Protein AF-A0A9K3I5F6-F1 (afdb_monomer)

Solvent-accessible surface area (backbone atoms only — not comparable to full-atom values): 7436 Å² total; per-residue (Å²): 134,81,88,83,76,90,77,88,82,87,77,83,79,86,73,93,78,69,78,74,82,75,48,93,80,68,70,58,60,68,48,79,44,67,68,62,89,66,54,71,38,51,52,68,60,27,48,77,67,48,24,72,77,67,34,44,44,78,46,68,48,99,85,72,50,75,39,82,39,44,44,42,84,38,86,46,91,97,50,53,28,35,37,48,49,62,42,49,72,71,49,29,61,79,67,72,59,51,85,88,44,68,48,77,47,70,45,82,78,79,77,80,125

Nearest PDB structures (foldseek):
  6fas-assembly2_B  TM=6.963E-01  e=1.743E-01  Arabidopsis thaliana
  5z00-assembly1_M  TM=6.537E-01  e=2.076E-01  Arabidopsis thaliana
  1ylo-assembly1_A  TM=5.023E-01  e=2.136E+00  Shigella flexneri 2a str. 2457T
  3jvv-assembly1_A-2  TM=3.751E-01  e=4.557E+00  Pseudomonas aeruginosa
  3jvv-assembly1_B-2  TM=3.758E-01  e=5.427E+00  Pseudomonas aeruginosa

Radius of gyration: 20.05 Å; Cα contacts (8 Å, |Δi|>4): 130; chains: 1; bounding box: 36×54×44 Å

pLDDT: mean 73.74, std 18.9, range [33.69, 93.62]

Foldseek 3Di:
DDDDDDDDPPDDDDDDDDPVPPPPPDDFDKDKAWDDPWDKAAPVVCVVQVCVPVQWDWAADPVRDTFIWGWDWDDDDPGTMIITPPCCPGPCVVVVNDPGDMDMGTDDPPPPD

Sequence (113 aa):
MDDVSDDEDDEDSGGSSDDAKDDPDYHPEQFVWKFDRRLRLNARVAEMSRIAMSLKLTIQNLHRVDTVIDFRPEKHGRGFRYAASQWRKKLLIPNDIKEPQKCTFVTNLMLAR

Secondary structure (DSSP, 8-state):
-------------------TTS-TT----EEEEEP-SS-EEEHHHHHHTTHHHHSEEEEE-TT--EEEEEEEEEEETTEEEEEETTHIIIIITTTT--TT-EEEEE-------

Mean predicted aligned error: 13.06 Å

Organism: Helianthus annuus (NCBI:txid4232)

Structure (mmCIF, N/CA/C/O backbone):
data_AF-A0A9K3I5F6-F1
#
_entry.id   AF-A0A9K3I5F6-F1
#
loop_
_atom_site.group_PDB
_atom_site.id
_atom_site.type_symbol
_atom_site.label_atom_id
_atom_site.label_alt_id
_atom_site.label_comp_id
_atom_site.label_asym_id
_atom_site.label_entity_id
_atom_site.label_seq_id
_atom_site.pdbx_PDB_ins_code
_atom_site.Cartn_x
_atom_site.Cartn_y
_atom_site.Cartn_z
_atom_site.occupancy
_atom_site.B_iso_or_equiv
_atom_site.auth_seq_id
_atom_site.auth_comp_id
_atom_site.auth_asym_id
_atom_site.auth_atom_id
_atom_site.pdbx_PDB_model_num
ATOM 1 N N . MET A 1 1 ? -21.810 -39.391 -29.299 1.00 44.53 1 MET A N 1
ATOM 2 C CA . MET A 1 1 ? -20.384 -39.666 -29.085 1.00 44.53 1 MET A CA 1
ATOM 3 C C . MET A 1 1 ? -20.180 -39.617 -27.589 1.00 44.53 1 MET A C 1
ATOM 5 O O . MET A 1 1 ? -20.199 -38.529 -27.028 1.00 44.53 1 MET A O 1
ATOM 9 N N . ASP A 1 2 ? -20.301 -40.811 -27.008 1.00 42.75 2 ASP A N 1
ATOM 10 C CA . ASP A 1 2 ? -19.461 -41.430 -25.962 1.00 42.75 2 ASP A CA 1
ATOM 11 C C . ASP A 1 2 ? -18.726 -40.433 -25.045 1.00 42.75 2 ASP A C 1
ATOM 13 O O . ASP A 1 2 ? -17.912 -39.641 -25.515 1.00 42.75 2 ASP A O 1
ATOM 17 N N . ASP A 1 3 ? -19.127 -40.277 -23.780 1.00 50.03 3 ASP A N 1
ATOM 18 C CA . ASP A 1 3 ? -18.820 -41.17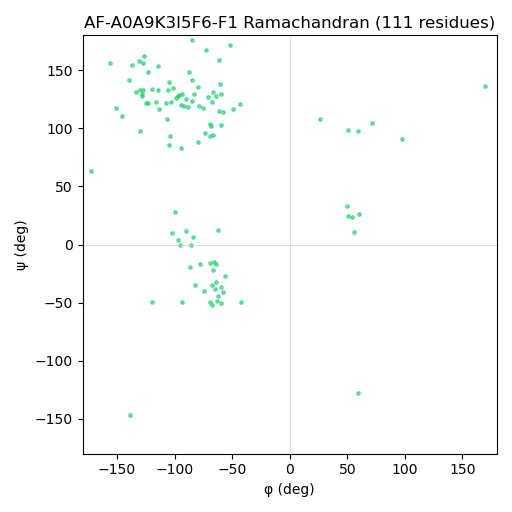2 -22.642 1.00 50.03 3 ASP A CA 1
ATOM 19 C C . ASP A 1 3 ? -17.327 -41.477 -22.526 1.00 50.03 3 ASP A C 1
ATOM 21 O O . ASP A 1 3 ? -16.829 -42.341 -23.243 1.00 50.03 3 ASP A O 1
ATOM 25 N N . VAL A 1 4 ? -16.630 -40.757 -21.634 1.00 57.59 4 VAL A N 1
ATOM 26 C CA . VAL A 1 4 ? -15.386 -41.239 -21.020 1.00 57.59 4 VAL A CA 1
ATOM 27 C C . VAL A 1 4 ? -15.196 -40.634 -19.618 1.00 57.59 4 VAL A C 1
ATOM 29 O O . VAL A 1 4 ? -15.037 -39.422 -19.475 1.00 57.59 4 VAL A O 1
ATOM 32 N N . SER A 1 5 ? -15.186 -41.550 -18.647 1.00 47.62 5 SER A N 1
ATOM 33 C CA . SER A 1 5 ? -14.524 -41.576 -17.333 1.00 47.62 5 SER A CA 1
ATOM 34 C C . SER A 1 5 ? -14.811 -40.497 -16.291 1.00 47.62 5 SER A C 1
ATOM 36 O O . SER A 1 5 ? -14.164 -39.455 -16.215 1.00 47.62 5 SER A O 1
ATOM 38 N N . ASP A 1 6 ? -15.721 -40.884 -15.398 1.00 52.47 6 ASP A N 1
ATOM 39 C CA . ASP A 1 6 ? -15.459 -40.957 -13.959 1.00 52.47 6 ASP A CA 1
ATOM 40 C C . ASP A 1 6 ? -14.079 -41.600 -13.702 1.00 52.47 6 ASP A C 1
ATOM 42 O O . ASP A 1 6 ? -13.816 -42.711 -14.169 1.00 52.47 6 ASP A O 1
ATOM 46 N N . ASP A 1 7 ? -13.188 -40.868 -13.040 1.00 51.94 7 ASP A N 1
ATOM 47 C CA . ASP A 1 7 ? -11.996 -41.428 -12.406 1.00 51.94 7 ASP A CA 1
ATOM 48 C C . ASP A 1 7 ? -11.986 -40.869 -10.982 1.00 51.94 7 ASP A C 1
ATOM 50 O O . ASP A 1 7 ? -11.684 -39.695 -10.735 1.00 51.94 7 ASP A O 1
ATOM 54 N N . GLU A 1 8 ? -12.483 -41.705 -10.075 1.00 53.91 8 GLU A N 1
ATOM 55 C CA . GLU A 1 8 ? -12.349 -41.559 -8.637 1.00 53.91 8 GLU A CA 1
ATOM 56 C C . GLU A 1 8 ? -10.881 -41.807 -8.274 1.00 53.91 8 GLU A C 1
ATOM 58 O O . GLU A 1 8 ? -10.445 -42.952 -8.196 1.00 53.91 8 GLU A O 1
ATOM 63 N N . ASP A 1 9 ? -10.132 -40.741 -7.998 1.00 47.91 9 ASP A N 1
ATOM 64 C CA . ASP A 1 9 ? -8.951 -40.829 -7.138 1.00 47.91 9 ASP A CA 1
ATOM 65 C C . ASP A 1 9 ? -9.313 -40.229 -5.777 1.00 47.91 9 ASP A C 1
ATOM 67 O O . ASP A 1 9 ? -9.147 -39.038 -5.496 1.00 47.91 9 ASP A O 1
ATOM 71 N N . ASP A 1 10 ? -9.881 -41.097 -4.945 1.00 53.31 10 ASP A N 1
ATOM 72 C CA . ASP A 1 10 ? -9.923 -40.951 -3.498 1.00 53.31 10 ASP A CA 1
ATOM 73 C C . ASP A 1 10 ? -8.541 -41.391 -2.973 1.00 53.31 10 ASP A C 1
ATOM 75 O O . ASP A 1 10 ? -8.313 -42.569 -2.690 1.00 53.31 10 ASP A O 1
ATOM 79 N N . GLU A 1 11 ? -7.582 -40.460 -2.901 1.00 55.81 11 GLU A N 1
ATOM 80 C CA . GLU A 1 11 ? -6.364 -40.652 -2.106 1.00 55.81 11 GLU A CA 1
ATOM 81 C C . GLU A 1 11 ? -6.410 -39.800 -0.832 1.00 55.81 11 GLU A C 1
ATOM 83 O O . GLU A 1 11 ? -6.314 -38.571 -0.814 1.00 55.81 11 GLU A O 1
ATOM 88 N N . ASP A 1 12 ? -6.594 -40.565 0.237 1.00 41.06 12 ASP A N 1
ATOM 89 C CA . ASP A 1 12 ? -6.567 -40.271 1.655 1.00 41.06 12 ASP A CA 1
ATOM 90 C C . ASP A 1 12 ? -5.286 -39.544 2.113 1.00 41.06 12 ASP A C 1
ATOM 92 O O . ASP A 1 12 ? -4.251 -39.529 1.452 1.00 41.06 12 ASP A O 1
ATOM 96 N N . SER A 1 13 ?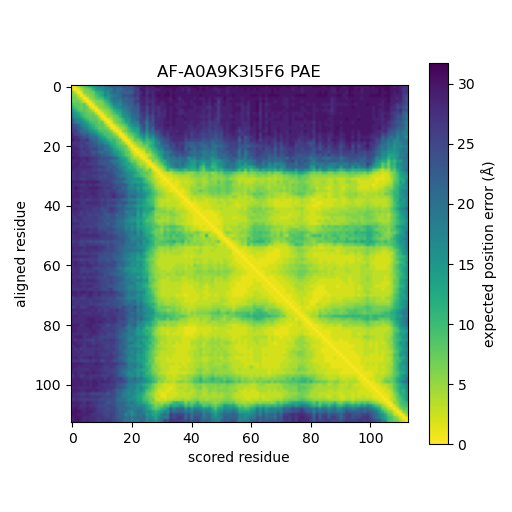 -5.333 -39.112 3.371 1.00 41.31 13 SER A N 1
ATOM 97 C CA . SER A 1 13 ? -4.195 -38.800 4.241 1.00 41.31 13 SER A CA 1
ATOM 98 C C . SER A 1 13 ? -3.787 -37.332 4.344 1.00 41.31 13 SER A C 1
ATOM 100 O O . SER A 1 13 ? -2.857 -36.833 3.724 1.00 41.31 13 SER A O 1
ATOM 102 N N . GLY A 1 14 ? -4.400 -36.695 5.341 1.00 41.66 14 GLY A N 1
ATOM 103 C CA . GLY A 1 14 ? -3.665 -36.492 6.590 1.00 41.66 14 GLY A CA 1
ATOM 104 C C . GLY A 1 14 ? -2.535 -35.467 6.545 1.00 41.66 14 GLY A C 1
ATOM 105 O O . GLY A 1 14 ? -1.410 -35.750 6.153 1.00 41.66 14 GLY A O 1
ATOM 106 N N . GLY A 1 15 ? -2.806 -34.299 7.116 1.00 37.53 15 GLY A N 1
ATOM 107 C CA . GLY A 1 15 ? -1.777 -33.301 7.364 1.00 37.53 15 GLY A CA 1
ATOM 108 C C . GLY A 1 15 ? -2.298 -32.139 8.185 1.00 37.53 15 GLY A C 1
ATOM 109 O O . GLY A 1 15 ? -2.332 -31.010 7.715 1.00 37.53 15 GLY A O 1
ATOM 110 N N . SER A 1 16 ? -2.720 -32.408 9.423 1.00 51.50 16 SER A N 1
ATOM 111 C CA . SER A 1 16 ? -2.639 -31.375 10.457 1.00 51.50 16 SER A CA 1
ATOM 112 C C . SER A 1 16 ? -1.179 -30.965 10.569 1.00 51.50 16 SER A C 1
ATOM 114 O O . SER A 1 16 ? -0.386 -31.800 10.987 1.00 51.50 16 SER A O 1
ATOM 116 N N . SER A 1 17 ? -0.832 -29.733 10.217 1.00 43.09 17 SER A N 1
ATOM 117 C CA . SER A 1 17 ? 0.415 -29.061 10.613 1.00 43.09 17 SER A CA 1
ATOM 118 C C . SER A 1 17 ? 0.510 -27.783 9.785 1.00 43.09 17 SER A C 1
ATOM 120 O O . SER A 1 17 ? 0.206 -27.777 8.599 1.00 43.09 17 SER A O 1
ATOM 122 N N . ASP A 1 18 ? 0.877 -26.633 10.304 1.00 43.38 18 ASP A N 1
ATOM 123 C CA . ASP A 1 18 ? 1.219 -26.203 11.647 1.00 43.38 18 ASP A CA 1
ATOM 124 C C . ASP A 1 18 ? 0.953 -24.699 11.615 1.00 43.38 18 ASP A C 1
ATOM 126 O O . ASP A 1 18 ? 0.967 -24.081 10.543 1.00 43.38 18 ASP A O 1
ATOM 130 N N . ASP A 1 19 ? 0.696 -24.085 12.763 1.00 46.53 19 ASP A N 1
ATOM 131 C CA . ASP A 1 19 ? 0.719 -22.630 12.841 1.00 46.53 19 ASP A CA 1
ATOM 132 C C . ASP A 1 19 ? 2.149 -22.217 12.442 1.00 46.53 19 ASP A C 1
ATOM 134 O O . ASP A 1 19 ? 3.091 -22.377 13.212 1.00 46.53 19 ASP A O 1
ATOM 138 N N . ALA A 1 20 ? 2.338 -21.736 11.206 1.00 47.97 20 ALA A N 1
ATOM 139 C CA . ALA A 1 20 ? 3.638 -21.429 10.589 1.00 47.97 20 ALA A CA 1
ATOM 140 C C . ALA A 1 20 ? 4.432 -20.319 11.316 1.00 47.97 20 ALA A C 1
ATOM 142 O O . ALA A 1 20 ? 5.398 -19.773 10.789 1.00 47.97 20 ALA A O 1
ATOM 143 N N . LYS A 1 21 ? 3.996 -19.951 12.524 1.00 47.66 21 LYS A N 1
ATOM 144 C CA . LYS A 1 21 ? 4.679 -19.070 13.463 1.00 47.66 21 LYS A CA 1
ATOM 145 C C . LYS A 1 21 ? 5.819 -19.766 14.215 1.00 47.66 21 LYS A C 1
ATOM 147 O O . LYS A 1 21 ? 6.640 -19.046 14.773 1.00 47.66 21 LYS A O 1
ATOM 152 N N . ASP A 1 22 ? 5.869 -21.102 14.220 1.00 46.75 22 ASP A N 1
ATOM 153 C CA . ASP A 1 22 ? 6.879 -21.889 14.951 1.00 46.75 22 ASP A CA 1
ATOM 154 C C . ASP A 1 22 ? 8.073 -22.347 14.082 1.00 46.75 22 ASP A C 1
ATOM 156 O O . ASP A 1 22 ? 8.962 -23.044 14.573 1.00 46.75 22 ASP A O 1
ATOM 160 N N . ASP A 1 23 ? 8.142 -21.937 12.807 1.00 44.25 23 ASP A N 1
ATOM 161 C CA . ASP A 1 23 ? 9.311 -22.192 11.953 1.00 44.25 23 ASP A 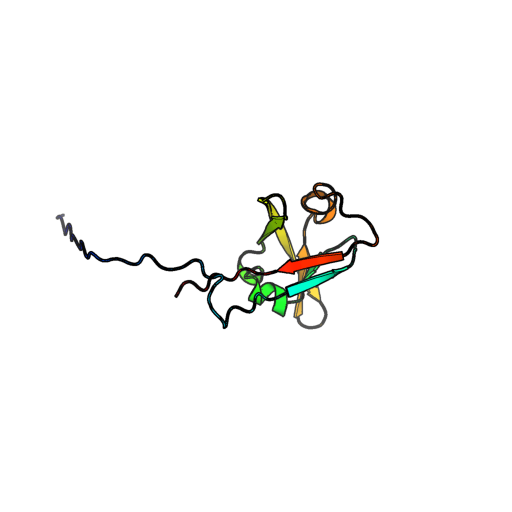CA 1
ATOM 162 C C . ASP A 1 23 ? 10.474 -21.245 12.344 1.00 44.25 23 ASP A C 1
ATOM 164 O O . ASP A 1 23 ? 10.335 -20.022 12.226 1.00 44.25 23 ASP A O 1
ATOM 168 N N . PRO A 1 24 ? 11.628 -21.768 12.810 1.00 47.03 24 PRO A N 1
ATOM 169 C CA . PRO A 1 24 ? 12.769 -20.958 13.243 1.00 47.03 24 PRO A CA 1
ATOM 170 C C . PRO A 1 24 ? 13.428 -20.155 12.110 1.00 47.03 24 PRO A C 1
ATOM 172 O O . PRO A 1 24 ? 14.167 -19.210 12.393 1.00 47.03 24 PRO A O 1
ATOM 175 N N . ASP A 1 25 ? 13.142 -20.484 10.847 1.00 42.34 25 ASP A N 1
ATOM 176 C CA . ASP A 1 25 ? 13.626 -19.755 9.674 1.00 42.34 25 ASP A CA 1
ATOM 177 C C . ASP A 1 25 ? 12.615 -18.712 9.160 1.00 42.34 25 ASP A C 1
ATOM 179 O O . ASP A 1 25 ? 12.917 -17.955 8.226 1.00 42.34 25 ASP A O 1
ATOM 183 N N . TYR A 1 26 ? 11.445 -18.588 9.799 1.00 43.00 26 TYR A N 1
ATOM 184 C CA . TYR A 1 26 ? 10.440 -17.580 9.471 1.00 43.00 26 TYR A CA 1
ATOM 185 C C . TYR A 1 26 ? 10.911 -16.168 9.846 1.00 43.00 26 TYR A C 1
ATOM 187 O O . TYR A 1 26 ? 10.721 -15.670 10.957 1.00 43.00 26 TYR A O 1
ATOM 195 N N . HIS A 1 27 ? 11.510 -15.482 8.875 1.00 48.91 27 HIS A N 1
ATOM 196 C CA . HIS A 1 27 ? 11.874 -14.073 8.981 1.00 48.91 27 HIS A CA 1
ATOM 197 C C . HIS A 1 27 ? 10.873 -13.251 8.173 1.00 48.91 27 HIS A C 1
ATOM 199 O O . HIS A 1 27 ? 11.064 -13.073 6.967 1.00 48.91 27 HIS A O 1
ATOM 205 N N . PRO A 1 28 ? 9.795 -12.737 8.788 1.00 54.38 28 PRO A N 1
ATOM 206 C CA . PRO A 1 28 ? 8.862 -11.916 8.047 1.00 54.38 28 PRO A CA 1
ATOM 207 C C . PRO A 1 28 ? 9.586 -10.646 7.600 1.00 54.38 28 PRO A C 1
ATOM 209 O O . PRO A 1 28 ? 10.214 -9.959 8.412 1.00 54.38 28 PRO A O 1
ATOM 212 N N . GLU A 1 29 ? 9.525 -10.314 6.310 1.00 67.88 29 GLU A N 1
ATOM 213 C CA . GLU A 1 29 ? 10.174 -9.097 5.836 1.00 67.88 29 GLU A CA 1
ATOM 214 C C . GLU A 1 29 ? 9.447 -7.896 6.430 1.00 67.88 29 GLU A C 1
ATOM 216 O O . GLU A 1 29 ? 8.231 -7.729 6.259 1.00 67.88 29 GLU A O 1
ATOM 221 N N . GLN A 1 30 ? 10.207 -7.065 7.144 1.00 75.00 30 GLN A N 1
ATOM 222 C CA . GLN A 1 30 ? 9.693 -5.869 7.791 1.00 75.00 30 GLN A CA 1
ATOM 223 C C . GLN A 1 30 ? 10.137 -4.630 7.027 1.00 75.00 30 GLN A C 1
ATOM 225 O O . GLN A 1 30 ? 11.321 -4.455 6.729 1.00 75.00 30 GLN A O 1
ATOM 230 N N . PHE A 1 31 ? 9.203 -3.717 6.772 1.00 78.38 31 PHE A N 1
ATOM 231 C CA . PHE A 1 31 ? 9.552 -2.374 6.326 1.00 78.38 31 PHE A CA 1
ATOM 232 C C . PHE A 1 31 ? 8.882 -1.318 7.198 1.00 78.38 31 PHE A C 1
ATOM 234 O O . PHE A 1 31 ? 7.685 -1.366 7.488 1.00 78.38 31 PHE A O 1
ATOM 241 N N . VAL A 1 32 ? 9.677 -0.332 7.611 1.00 83.38 32 VAL A N 1
ATOM 242 C CA . VAL A 1 32 ? 9.194 0.808 8.390 1.00 83.38 32 VAL A CA 1
ATOM 243 C C . VAL A 1 32 ? 8.884 1.956 7.444 1.00 83.38 32 VAL A C 1
ATOM 245 O O . VAL A 1 32 ? 9.760 2.488 6.761 1.00 83.38 32 VAL A O 1
ATOM 248 N N . TRP A 1 33 ? 7.630 2.378 7.447 1.00 84.94 33 TRP A N 1
ATOM 249 C CA . TRP A 1 33 ? 7.164 3.569 6.766 1.00 84.94 33 TRP A CA 1
ATOM 250 C C . TRP A 1 33 ? 7.061 4.732 7.751 1.00 84.94 33 TRP A C 1
ATOM 252 O O . TRP A 1 33 ? 6.404 4.646 8.790 1.00 84.94 33 TRP A O 1
ATOM 262 N N . LYS A 1 34 ? 7.713 5.846 7.423 1.00 86.25 34 LYS A N 1
ATOM 263 C CA . LYS A 1 34 ? 7.539 7.113 8.144 1.00 86.25 34 LYS A CA 1
ATOM 264 C C . LYS A 1 34 ? 6.368 7.871 7.536 1.00 86.25 34 LYS A C 1
ATOM 266 O O . LYS A 1 34 ? 6.163 7.763 6.329 1.00 86.25 34 LYS A O 1
ATOM 271 N N . PHE A 1 35 ? 5.657 8.649 8.354 1.00 84.31 35 PHE A N 1
ATOM 272 C CA . PHE A 1 35 ? 4.532 9.445 7.879 1.00 84.31 35 PHE A CA 1
ATOM 273 C C . PHE A 1 35 ? 4.894 10.257 6.627 1.00 84.31 35 PHE A C 1
ATOM 275 O O . PHE A 1 35 ? 5.746 11.141 6.651 1.00 84.31 35 PHE A O 1
ATOM 282 N N . ASP A 1 36 ? 4.213 9.940 5.533 1.00 85.19 36 ASP A N 1
ATOM 283 C CA . ASP A 1 36 ? 4.218 10.662 4.268 1.00 85.19 36 ASP A CA 1
ATOM 284 C C . ASP A 1 36 ? 2.758 10.720 3.777 1.00 85.19 36 ASP A C 1
ATOM 286 O O . ASP A 1 36 ? 1.911 9.881 4.087 1.00 85.19 36 ASP A O 1
ATOM 290 N N . ARG A 1 37 ? 2.409 11.716 2.971 1.00 82.19 37 ARG A N 1
ATOM 291 C CA . ARG A 1 37 ? 1.101 11.746 2.302 1.00 82.19 37 ARG A CA 1
ATOM 292 C C . ARG A 1 37 ? 0.978 10.661 1.231 1.00 82.19 37 ARG A C 1
ATOM 294 O O . ARG A 1 37 ? -0.132 10.398 0.765 1.00 82.19 37 ARG A O 1
ATOM 301 N N . ARG A 1 38 ? 2.095 10.070 0.796 1.00 87.06 38 ARG A N 1
ATOM 302 C CA . ARG A 1 38 ? 2.158 9.073 -0.276 1.00 87.06 38 ARG A CA 1
ATOM 303 C C . ARG A 1 38 ? 2.950 7.851 0.180 1.00 87.06 38 ARG A C 1
ATOM 305 O O . ARG A 1 38 ? 4.067 7.981 0.663 1.00 87.06 38 ARG A O 1
ATOM 312 N N . LEU A 1 39 ? 2.415 6.659 -0.069 1.00 88.25 39 LEU A N 1
ATOM 313 C CA . LEU A 1 39 ? 3.184 5.422 0.027 1.00 88.25 39 LEU A CA 1
ATOM 314 C C . LEU A 1 39 ? 3.700 5.043 -1.362 1.00 88.25 39 LEU A C 1
ATOM 316 O O . LEU A 1 39 ? 2.936 4.990 -2.330 1.00 88.25 39 LEU A O 1
ATOM 320 N N . ARG A 1 40 ? 5.007 4.794 -1.454 1.00 88.81 40 ARG A N 1
ATOM 321 C CA . ARG A 1 40 ? 5.659 4.293 -2.663 1.00 88.81 40 ARG A CA 1
ATOM 322 C C . ARG A 1 40 ? 6.588 3.151 -2.302 1.00 88.81 40 ARG A C 1
ATOM 324 O O . ARG A 1 40 ? 7.415 3.303 -1.408 1.00 88.81 40 ARG A O 1
ATOM 331 N N . LEU A 1 41 ? 6.471 2.054 -3.032 1.00 84.50 41 LEU A N 1
ATOM 332 C CA . LEU A 1 41 ? 7.329 0.886 -2.897 1.00 84.50 41 LEU A CA 1
ATOM 333 C C . LEU A 1 41 ? 8.311 0.855 -4.065 1.00 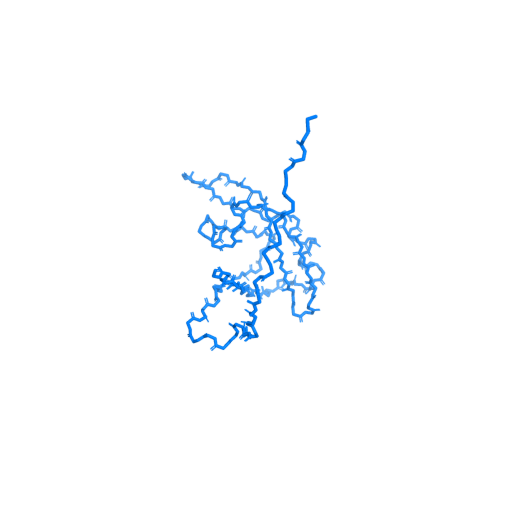84.50 41 LEU A C 1
ATOM 335 O O . LEU A 1 41 ? 7.956 1.182 -5.202 1.00 84.50 41 LEU A O 1
ATOM 339 N N . ASN A 1 42 ? 9.560 0.491 -3.789 1.00 81.94 42 ASN A N 1
ATOM 340 C CA . ASN A 1 42 ? 10.515 0.193 -4.852 1.00 81.94 42 ASN A CA 1
ATOM 341 C C . ASN A 1 42 ? 10.163 -1.158 -5.506 1.00 81.94 42 ASN A C 1
ATOM 343 O O . ASN A 1 42 ? 9.337 -1.911 -4.987 1.00 81.94 42 ASN A O 1
ATOM 347 N N . ALA A 1 43 ? 10.778 -1.452 -6.653 1.00 77.00 43 ALA A N 1
ATOM 348 C CA . ALA A 1 43 ? 10.491 -2.678 -7.396 1.00 77.00 43 ALA A CA 1
ATOM 349 C C . ALA A 1 43 ? 10.731 -3.946 -6.562 1.00 77.00 43 ALA A C 1
ATOM 351 O O . ALA A 1 43 ? 9.882 -4.826 -6.566 1.00 77.00 43 ALA A O 1
ATOM 352 N N . ARG A 1 44 ? 11.816 -3.983 -5.778 1.00 78.00 44 ARG A N 1
ATOM 353 C CA . ARG A 1 44 ? 12.165 -5.131 -4.932 1.00 78.00 44 ARG A CA 1
ATOM 354 C C . ARG A 1 44 ? 11.075 -5.442 -3.900 1.00 78.00 44 ARG A C 1
ATOM 356 O O . ARG A 1 44 ? 10.616 -6.570 -3.825 1.00 78.00 44 ARG A O 1
ATOM 363 N N . VAL A 1 45 ? 10.605 -4.448 -3.144 1.00 75.31 45 VAL A N 1
ATOM 364 C CA . VAL A 1 45 ? 9.536 -4.644 -2.141 1.00 75.31 45 VAL A CA 1
ATOM 365 C C . VAL A 1 45 ? 8.219 -5.045 -2.808 1.00 75.31 45 VAL A C 1
ATOM 367 O O . VAL A 1 45 ? 7.500 -5.899 -2.295 1.00 75.31 45 VAL A O 1
ATOM 370 N N . ALA A 1 46 ? 7.907 -4.464 -3.969 1.00 78.19 46 ALA A N 1
ATOM 371 C CA . ALA A 1 46 ? 6.705 -4.820 -4.717 1.00 78.19 46 ALA A CA 1
ATOM 372 C C . ALA A 1 46 ? 6.749 -6.250 -5.281 1.00 78.19 46 ALA A C 1
ATOM 374 O O . ALA A 1 46 ? 5.712 -6.905 -5.342 1.00 78.19 46 ALA A O 1
ATOM 375 N N . GLU A 1 47 ? 7.923 -6.731 -5.681 1.00 78.31 47 GLU A N 1
ATOM 376 C CA . GLU A 1 47 ? 8.142 -8.100 -6.148 1.00 78.31 47 GLU A CA 1
ATOM 377 C C . GLU A 1 47 ? 7.998 -9.106 -5.002 1.00 78.31 47 GLU A C 1
ATOM 379 O O . GLU A 1 47 ? 7.187 -10.025 -5.101 1.00 78.31 47 GLU A O 1
ATOM 384 N N . MET A 1 48 ? 8.672 -8.863 -3.873 1.00 71.88 48 MET A N 1
ATOM 385 C CA . MET A 1 48 ? 8.596 -9.719 -2.680 1.00 71.88 48 MET A CA 1
ATOM 386 C C . MET A 1 48 ? 7.160 -9.808 -2.137 1.00 71.88 48 MET A C 1
ATOM 388 O O . MET A 1 48 ? 6.689 -10.875 -1.760 1.00 71.88 48 MET A O 1
ATOM 392 N N . SER A 1 49 ? 6.405 -8.706 -2.207 1.00 68.06 49 SER A N 1
ATOM 393 C CA . SER A 1 49 ? 4.996 -8.659 -1.787 1.00 68.06 49 SER A CA 1
ATOM 394 C C . SER A 1 49 ? 4.000 -9.130 -2.864 1.00 68.06 49 SER A C 1
ATOM 396 O O . SER A 1 49 ? 2.796 -8.943 -2.692 1.00 68.06 49 SER A O 1
ATOM 398 N N . ARG A 1 50 ? 4.467 -9.656 -4.010 1.00 71.06 50 ARG A N 1
ATOM 399 C CA . ARG A 1 50 ? 3.661 -10.039 -5.197 1.00 71.06 50 ARG A CA 1
ATOM 400 C C . ARG A 1 50 ? 2.773 -8.927 -5.791 1.00 71.06 50 ARG A C 1
ATOM 402 O O . ARG A 1 50 ? 1.989 -9.168 -6.710 1.00 71.06 50 ARG A O 1
ATOM 409 N N . ILE A 1 51 ? 2.947 -7.682 -5.347 1.00 75.06 51 ILE A N 1
ATOM 410 C CA . ILE A 1 51 ? 2.251 -6.490 -5.859 1.00 75.06 51 ILE A CA 1
ATOM 411 C C . ILE A 1 51 ? 2.625 -6.240 -7.317 1.00 75.06 51 ILE A C 1
ATOM 413 O O . ILE A 1 51 ? 1.796 -5.758 -8.083 1.00 75.06 51 ILE A O 1
ATOM 417 N N . ALA A 1 52 ? 3.855 -6.572 -7.718 1.00 65.31 52 ALA A N 1
ATOM 418 C CA . ALA A 1 52 ? 4.300 -6.425 -9.101 1.00 65.31 52 ALA A CA 1
ATOM 419 C C . ALA A 1 52 ? 3.400 -7.179 -10.105 1.00 65.31 52 ALA A C 1
ATOM 421 O O . ALA A 1 52 ? 3.283 -6.743 -11.246 1.00 65.31 52 ALA A O 1
ATOM 422 N N . MET A 1 53 ? 2.729 -8.256 -9.673 1.00 73.94 53 MET A N 1
ATOM 423 C CA . MET A 1 53 ? 1.806 -9.037 -10.503 1.00 73.94 53 MET A CA 1
ATOM 424 C C . MET A 1 53 ? 0.352 -8.571 -10.357 1.00 73.94 53 MET A C 1
ATOM 426 O O . MET A 1 53 ? -0.331 -8.343 -11.350 1.00 73.94 53 MET A O 1
ATOM 430 N N . SER A 1 54 ? -0.133 -8.417 -9.120 1.00 81.06 54 SER A N 1
ATOM 431 C CA . SER A 1 54 ? -1.553 -8.144 -8.845 1.00 81.06 54 SER A CA 1
ATOM 432 C C . SER A 1 54 ? -1.922 -6.659 -8.879 1.00 81.06 54 SER A C 1
ATOM 434 O O . SER A 1 54 ? -3.104 -6.316 -8.944 1.00 81.06 54 SER A O 1
ATOM 436 N N . LEU A 1 55 ? -0.927 -5.774 -8.752 1.00 88.62 55 LEU A N 1
ATOM 437 C CA . LEU A 1 55 ? -1.085 -4.348 -8.458 1.00 88.62 55 LEU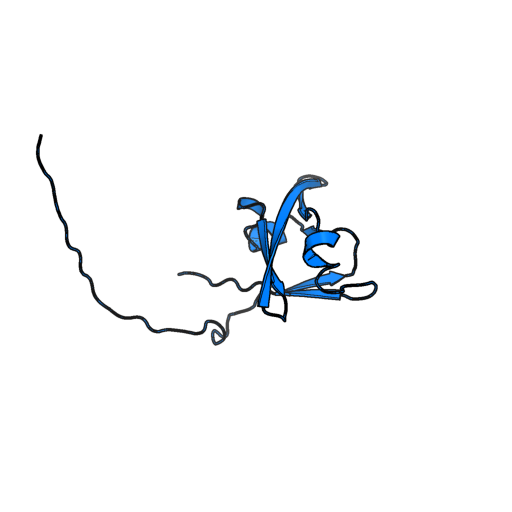 A CA 1
ATOM 438 C C . LEU A 1 55 ? -1.993 -4.075 -7.247 1.00 88.62 55 LEU A C 1
ATOM 440 O O . LEU A 1 55 ? -2.569 -2.995 -7.134 1.00 88.62 55 LEU A O 1
ATOM 444 N N . LYS A 1 56 ? -2.129 -5.031 -6.327 1.00 89.62 56 LYS A N 1
ATOM 445 C CA . LYS A 1 56 ? -2.978 -4.932 -5.137 1.00 89.62 56 LYS A CA 1
ATOM 446 C C . LYS A 1 56 ? -2.269 -5.535 -3.933 1.00 89.62 56 LYS A C 1
ATOM 448 O O . LYS A 1 56 ? -1.626 -6.573 -4.046 1.00 89.62 56 LYS A O 1
ATOM 453 N N . LEU A 1 57 ? -2.430 -4.901 -2.777 1.00 87.12 57 LEU A N 1
ATOM 454 C CA . LEU A 1 57 ? -1.976 -5.423 -1.490 1.00 87.12 57 LEU A CA 1
ATOM 455 C C . LEU A 1 57 ? -3.130 -5.382 -0.496 1.00 87.12 57 LEU A C 1
ATOM 457 O O . LEU A 1 57 ? -3.745 -4.330 -0.313 1.00 87.12 57 LEU A O 1
ATOM 461 N N . THR A 1 58 ? -3.378 -6.498 0.176 1.00 88.19 58 THR A N 1
ATOM 462 C CA . THR A 1 58 ? -4.243 -6.527 1.356 1.00 88.19 58 THR A CA 1
ATOM 463 C C . THR A 1 58 ? -3.382 -6.293 2.588 1.00 88.19 58 THR A C 1
ATOM 465 O O . THR A 1 58 ? -2.390 -6.986 2.796 1.00 88.19 58 THR A O 1
ATOM 468 N N . ILE A 1 59 ? -3.740 -5.294 3.389 1.00 88.12 59 ILE A N 1
ATOM 469 C CA . ILE A 1 59 ? -3.071 -4.970 4.647 1.00 88.12 59 ILE A CA 1
ATOM 470 C C . ILE A 1 59 ? -4.073 -5.187 5.770 1.00 88.12 59 ILE A C 1
ATOM 472 O O . ILE A 1 59 ? -5.123 -4.547 5.780 1.00 88.12 59 ILE A O 1
ATOM 476 N N . GLN A 1 60 ? -3.720 -6.042 6.721 1.00 88.75 60 GLN A N 1
ATOM 477 C CA . GLN A 1 60 ? -4.470 -6.213 7.957 1.00 88.75 60 GLN A CA 1
ATOM 478 C C . GLN A 1 60 ? -3.879 -5.309 9.043 1.00 88.75 60 GLN A C 1
ATOM 480 O O . GLN A 1 60 ? -2.666 -5.299 9.259 1.00 88.75 60 GLN A O 1
ATOM 485 N N . ASN A 1 61 ? -4.718 -4.524 9.718 1.00 88.50 61 ASN A N 1
ATOM 486 C CA . ASN A 1 61 ? -4.290 -3.736 10.877 1.00 88.50 61 ASN A CA 1
ATOM 487 C C . ASN A 1 61 ? -4.339 -4.564 12.183 1.00 88.50 61 ASN A C 1
ATOM 489 O O . ASN A 1 61 ? -4.827 -5.692 12.212 1.00 88.50 61 ASN A O 1
ATOM 493 N N . LEU A 1 62 ? -3.896 -3.979 13.302 1.00 87.12 62 LEU A N 1
ATOM 494 C CA . LEU A 1 62 ? -3.928 -4.636 14.622 1.00 87.12 62 LEU A CA 1
ATOM 495 C C . LEU A 1 62 ? -5.348 -4.945 15.134 1.00 87.12 62 LEU A C 1
ATOM 497 O O . LEU A 1 62 ? -5.515 -5.770 16.028 1.00 87.12 62 LEU A O 1
ATOM 501 N N . HIS A 1 63 ? -6.373 -4.318 14.554 1.00 86.62 63 HIS A N 1
ATOM 502 C CA . HIS A 1 63 ? -7.784 -4.581 14.844 1.00 86.62 63 HIS A CA 1
ATOM 503 C C . HIS A 1 63 ? -8.388 -5.664 13.934 1.00 86.62 63 HIS A C 1
ATOM 505 O O . HIS A 1 63 ? -9.605 -5.830 13.929 1.00 86.62 63 HIS A O 1
ATOM 511 N N . ARG A 1 64 ? -7.559 -6.396 13.172 1.00 87.31 64 ARG A N 1
ATOM 512 C CA . ARG A 1 64 ? -7.970 -7.445 12.219 1.00 87.31 64 ARG A CA 1
ATOM 513 C C . ARG A 1 64 ? -8.882 -6.944 11.094 1.00 87.31 64 ARG A C 1
ATOM 515 O O . ARG A 1 64 ? -9.670 -7.704 10.542 1.00 87.31 64 ARG A O 1
ATOM 522 N N . VAL A 1 65 ? -8.779 -5.663 10.749 1.00 88.62 65 VAL A N 1
ATOM 523 C CA . VAL A 1 65 ? -9.489 -5.080 9.609 1.00 88.62 65 VAL A CA 1
ATOM 524 C C . VAL A 1 65 ? -8.593 -5.154 8.383 1.00 88.62 65 VAL A C 1
ATOM 526 O O . VAL A 1 65 ? -7.522 -4.539 8.347 1.00 88.62 65 VAL A O 1
ATOM 529 N N . ASP A 1 66 ? -9.066 -5.870 7.369 1.00 90.81 66 ASP A N 1
ATOM 530 C CA . ASP A 1 66 ? -8.392 -6.000 6.084 1.00 90.81 66 ASP A CA 1
ATOM 531 C C . ASP A 1 66 ? -8.709 -4.809 5.179 1.00 90.81 66 ASP A C 1
ATOM 533 O O . ASP A 1 66 ? -9.861 -4.437 4.957 1.00 90.81 66 ASP A O 1
ATOM 537 N N . THR A 1 67 ? -7.665 -4.202 4.624 1.00 91.12 67 THR A N 1
ATOM 538 C CA . THR A 1 67 ? -7.767 -3.071 3.702 1.00 91.12 67 THR A CA 1
ATOM 539 C C . THR A 1 67 ? -7.046 -3.393 2.404 1.00 91.12 67 THR A C 1
ATOM 541 O O . THR A 1 67 ? -5.837 -3.616 2.394 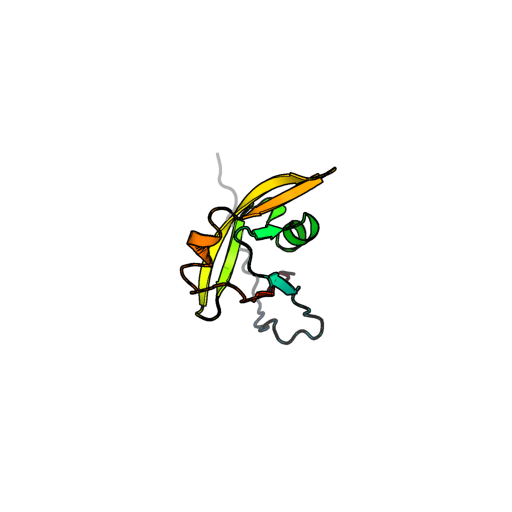1.00 91.12 67 THR A O 1
ATOM 544 N N . VAL A 1 68 ? -7.771 -3.346 1.285 1.00 91.44 68 VAL A N 1
ATOM 545 C CA . VAL A 1 68 ? -7.188 -3.535 -0.050 1.00 91.44 68 VAL A CA 1
ATOM 546 C C . VAL A 1 68 ? -6.704 -2.201 -0.619 1.00 91.44 68 VAL A C 1
ATOM 548 O O . VAL A 1 68 ? -7.486 -1.271 -0.865 1.00 91.44 68 VAL A O 1
ATOM 551 N N . ILE A 1 69 ? -5.401 -2.123 -0.871 1.00 92.19 69 ILE A N 1
ATOM 552 C CA . ILE A 1 69 ? -4.716 -0.981 -1.471 1.00 92.19 69 ILE A CA 1
ATOM 553 C C . ILE A 1 69 ? -4.309 -1.324 -2.901 1.00 92.19 69 ILE A C 1
ATOM 555 O O . ILE A 1 69 ? -3.541 -2.254 -3.136 1.00 92.19 69 ILE A O 1
ATOM 559 N N . ASP A 1 70 ? -4.792 -0.530 -3.852 1.00 93.62 70 ASP A N 1
ATOM 560 C CA . ASP A 1 70 ? -4.416 -0.642 -5.260 1.00 93.62 70 ASP A CA 1
ATOM 561 C C . ASP A 1 70 ? -3.125 0.139 -5.525 1.00 93.62 70 ASP A C 1
ATOM 563 O O . ASP A 1 70 ? -2.943 1.251 -5.024 1.00 93.62 70 ASP A O 1
ATOM 567 N N . PHE A 1 71 ? -2.248 -0.393 -6.364 1.00 92.56 71 PHE A N 1
ATOM 568 C CA . PHE A 1 71 ? -0.974 0.201 -6.743 1.00 92.56 71 PHE A CA 1
ATOM 569 C C . PHE A 1 71 ? -0.948 0.563 -8.221 1.00 92.56 71 PHE A C 1
ATOM 571 O O . PHE A 1 71 ? -1.639 -0.017 -9.053 1.00 92.56 71 PHE A O 1
ATOM 578 N N . ARG A 1 72 ? -0.126 1.559 -8.549 1.00 91.88 72 ARG A N 1
ATOM 579 C CA . ARG A 1 72 ? 0.098 2.010 -9.923 1.00 91.88 72 ARG A CA 1
ATOM 580 C C . ARG A 1 72 ? 1.597 2.035 -10.191 1.00 91.88 72 ARG A C 1
ATOM 582 O O . ARG A 1 72 ? 2.311 2.659 -9.397 1.00 91.88 72 ARG A O 1
ATOM 589 N N . PRO A 1 73 ? 2.089 1.398 -11.264 1.00 90.38 73 PRO A N 1
ATOM 590 C CA . PRO A 1 73 ? 3.478 1.554 -11.655 1.00 90.38 73 PRO A CA 1
ATOM 591 C C . PRO A 1 73 ? 3.720 3.000 -12.113 1.00 90.38 73 PRO A C 1
ATOM 593 O O . PRO A 1 73 ? 2.977 3.558 -12.918 1.00 90.38 73 PRO A O 1
ATOM 596 N N . GLU A 1 74 ? 4.769 3.622 -11.590 1.00 89.50 74 GLU A N 1
ATOM 597 C CA . GLU A 1 74 ? 5.265 4.939 -11.982 1.00 89.50 74 GLU A CA 1
ATOM 598 C C . GLU A 1 74 ? 6.701 4.788 -12.496 1.00 89.50 74 GLU A C 1
ATOM 600 O O . GLU A 1 74 ? 7.534 4.154 -11.840 1.00 89.50 74 GLU A O 1
ATOM 605 N N . LYS A 1 75 ? 7.022 5.408 -13.638 1.00 87.12 75 LYS A N 1
ATOM 606 C CA . LYS A 1 75 ? 8.401 5.458 -14.146 1.00 87.12 75 LYS A CA 1
ATOM 607 C C . LYS A 1 75 ? 9.309 6.141 -13.120 1.00 87.12 75 LYS A C 1
ATOM 609 O O . LYS A 1 75 ? 9.006 7.238 -12.648 1.00 87.12 75 LYS A O 1
ATOM 614 N N . HIS A 1 76 ? 10.430 5.507 -12.786 1.00 83.06 76 HIS A N 1
ATOM 615 C CA . HIS A 1 76 ? 11.397 6.031 -11.828 1.00 83.06 76 HIS A CA 1
ATOM 616 C C . HIS A 1 76 ? 12.829 5.642 -12.210 1.00 83.06 76 HIS A C 1
ATOM 618 O O . HIS A 1 76 ? 13.230 4.482 -12.100 1.00 83.06 76 HIS A O 1
ATOM 624 N N . GLY A 1 77 ? 13.630 6.626 -12.626 1.00 83.94 77 GLY A N 1
ATOM 625 C CA . GLY A 1 77 ? 14.978 6.377 -13.138 1.00 83.94 77 GLY A CA 1
ATOM 626 C C . GLY A 1 77 ? 14.942 5.453 -14.359 1.00 83.94 77 GLY A C 1
ATOM 627 O O . GLY A 1 77 ? 14.199 5.707 -15.306 1.00 83.94 77 GLY A O 1
ATOM 628 N N . ARG A 1 78 ? 15.732 4.372 -14.318 1.00 82.69 78 ARG A N 1
ATOM 629 C CA . ARG A 1 78 ? 15.766 3.331 -15.363 1.00 82.69 78 ARG A CA 1
ATOM 630 C C . ARG A 1 78 ? 14.707 2.229 -15.188 1.00 82.69 78 ARG A C 1
ATOM 632 O O . ARG A 1 78 ? 14.665 1.322 -16.006 1.00 82.69 78 ARG A O 1
ATOM 639 N N . GLY A 1 79 ? 13.872 2.294 -14.148 1.00 82.50 79 GLY A N 1
ATOM 640 C CA . GLY A 1 79 ? 12.877 1.264 -13.841 1.00 82.50 79 GLY A CA 1
ATOM 641 C C . GLY A 1 79 ? 11.538 1.843 -13.391 1.00 82.50 79 GLY A C 1
ATOM 642 O O . GLY A 1 79 ? 11.122 2.918 -13.835 1.00 82.50 79 GLY A O 1
ATOM 643 N N . PHE A 1 80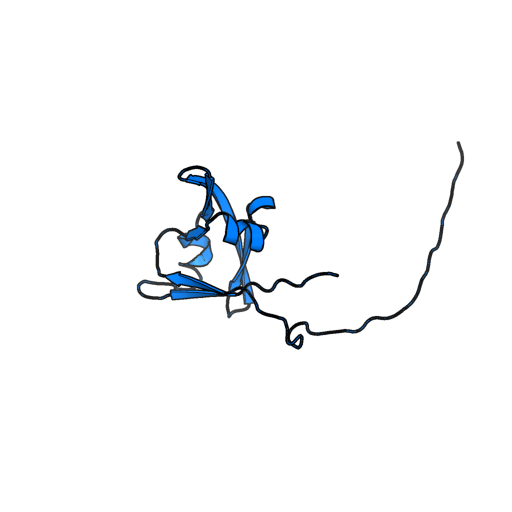 ? 10.873 1.126 -12.486 1.00 82.62 80 PHE A N 1
ATOM 644 C CA . PHE A 1 80 ? 9.560 1.484 -11.959 1.00 82.62 80 PHE A CA 1
ATOM 645 C C . PHE A 1 80 ? 9.550 1.508 -10.432 1.00 82.62 80 PHE A C 1
ATOM 647 O O . PHE A 1 80 ? 10.338 0.843 -9.758 1.00 82.62 80 PHE A O 1
ATOM 654 N N . ARG A 1 81 ? 8.609 2.274 -9.890 1.00 87.25 81 ARG A N 1
ATOM 655 C CA . ARG A 1 81 ? 8.164 2.195 -8.497 1.00 87.25 81 ARG A CA 1
ATOM 656 C C . ARG A 1 81 ? 6.653 2.025 -8.471 1.00 87.25 81 ARG A C 1
ATOM 658 O O . ARG A 1 81 ? 5.986 2.367 -9.441 1.00 87.25 81 ARG A O 1
ATOM 665 N N . TYR A 1 82 ? 6.111 1.581 -7.352 1.00 88.19 82 TYR A N 1
ATOM 666 C CA . TYR A 1 82 ? 4.683 1.327 -7.210 1.00 88.19 82 TYR A CA 1
ATOM 667 C C . TYR A 1 82 ? 4.091 2.319 -6.219 1.00 88.19 82 TYR A C 1
ATOM 669 O O . TYR A 1 82 ? 4.473 2.342 -5.050 1.00 88.19 82 TYR A O 1
ATOM 677 N N . ALA A 1 83 ? 3.184 3.174 -6.684 1.00 91.00 83 ALA A N 1
ATOM 678 C CA . ALA A 1 83 ? 2.522 4.171 -5.851 1.00 91.00 83 ALA A CA 1
ATOM 679 C C . ALA A 1 83 ? 1.157 3.666 -5.381 1.00 91.00 83 ALA A C 1
ATOM 681 O O . ALA A 1 83 ? 0.325 3.275 -6.201 1.00 91.00 83 ALA A O 1
ATOM 682 N N . ALA A 1 84 ? 0.919 3.722 -4.071 1.00 92.50 84 ALA A N 1
ATOM 683 C CA . ALA A 1 84 ? -0.354 3.343 -3.476 1.00 92.50 84 ALA A CA 1
ATOM 684 C C . ALA A 1 84 ? -1.448 4.367 -3.814 1.00 92.50 84 ALA A C 1
ATOM 686 O O . ALA A 1 84 ? -1.321 5.572 -3.561 1.00 92.50 84 ALA A O 1
ATOM 687 N N . SER A 1 85 ? -2.560 3.880 -4.345 1.00 93.50 85 SER A N 1
ATOM 688 C CA . SER A 1 85 ? -3.746 4.666 -4.657 1.00 93.50 85 SER A CA 1
ATOM 689 C C . SER A 1 85 ? -4.562 4.904 -3.398 1.00 93.50 85 SER A C 1
ATOM 691 O O . SER A 1 85 ? -4.803 3.997 -2.609 1.00 93.50 85 SER A O 1
ATOM 693 N N . GLN A 1 86 ? -5.016 6.14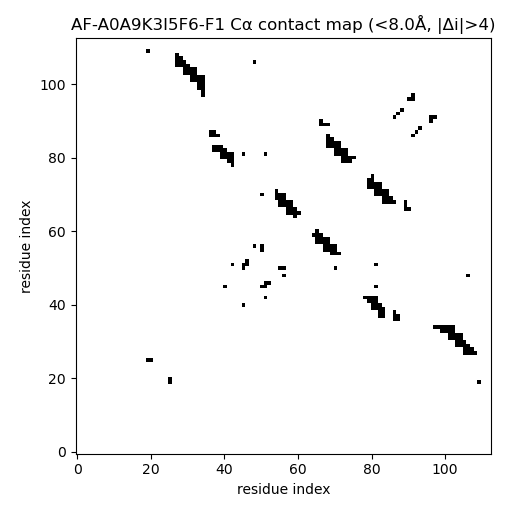6 -3.218 1.00 91.62 86 GLN A N 1
ATOM 694 C CA . GLN A 1 86 ? -5.905 6.530 -2.115 1.00 91.62 86 GLN A CA 1
ATOM 695 C C . GLN A 1 86 ? -5.383 6.163 -0.709 1.00 91.62 86 GLN A C 1
ATOM 697 O O . GLN A 1 86 ? -6.175 6.098 0.227 1.00 91.62 86 GLN A O 1
ATOM 702 N N . TRP A 1 87 ? -4.061 6.011 -0.540 1.00 91.00 87 TRP A N 1
ATOM 703 C CA . TRP A 1 87 ? -3.392 5.622 0.711 1.00 91.00 87 TRP A CA 1
ATOM 704 C C . TRP A 1 87 ? -3.955 6.322 1.953 1.00 91.00 87 TRP A C 1
ATOM 706 O O . TRP A 1 87 ? -4.344 5.691 2.932 1.00 91.00 87 TRP A O 1
ATOM 716 N N . ARG A 1 88 ? -4.090 7.650 1.873 1.00 90.81 88 ARG A N 1
ATOM 717 C CA . ARG A 1 88 ? -4.622 8.462 2.968 1.00 90.81 88 ARG A CA 1
ATOM 718 C C . ARG A 1 88 ? -6.069 8.116 3.327 1.00 90.81 88 ARG A C 1
ATOM 720 O O . ARG A 1 88 ? -6.391 8.055 4.506 1.00 90.81 88 ARG A O 1
ATOM 727 N N . LYS A 1 89 ? -6.936 7.938 2.325 1.00 91.38 89 LYS A N 1
ATOM 728 C CA . LYS A 1 89 ? -8.370 7.682 2.531 1.00 91.38 89 LYS A CA 1
ATOM 729 C C . LYS A 1 89 ? -8.629 6.256 3.006 1.00 91.38 89 LYS A C 1
ATOM 731 O O . LYS A 1 89 ? -9.484 6.065 3.855 1.00 91.38 89 LYS A O 1
ATOM 736 N N . LYS A 1 90 ? -7.903 5.287 2.444 1.00 90.81 90 LYS A N 1
ATOM 737 C CA . LYS A 1 90 ? -8.103 3.864 2.727 1.00 90.81 90 LYS A CA 1
ATOM 738 C C . LYS A 1 90 ? -7.406 3.407 4.006 1.00 90.81 90 LYS A C 1
ATOM 740 O O . LYS A 1 90 ? -7.956 2.563 4.693 1.00 90.81 90 LYS A O 1
ATOM 745 N N . LEU A 1 91 ? -6.229 3.954 4.330 1.00 90.19 91 LEU A N 1
ATOM 746 C CA . LEU A 1 91 ? -5.431 3.453 5.451 1.00 90.19 91 LEU A CA 1
ATOM 747 C C . LEU A 1 91 ? -5.177 4.491 6.545 1.00 90.19 91 LEU A C 1
ATOM 749 O O . LEU A 1 91 ? -5.450 4.203 7.702 1.00 90.19 91 LEU A O 1
ATOM 753 N N . LEU A 1 92 ? -4.717 5.703 6.218 1.00 91.12 92 LEU A N 1
ATOM 754 C CA . LEU A 1 92 ? -4.341 6.661 7.273 1.00 91.12 92 LEU A CA 1
ATOM 755 C C . LEU A 1 92 ? -5.542 7.152 8.094 1.00 91.12 92 LEU A C 1
ATOM 757 O O . LEU A 1 92 ? -5.510 7.073 9.315 1.00 91.12 92 LEU A O 1
ATOM 761 N N . ILE A 1 93 ? -6.599 7.639 7.433 1.00 90.38 93 ILE A N 1
ATOM 762 C CA . ILE A 1 93 ? -7.778 8.201 8.115 1.00 90.38 93 ILE A CA 1
ATOM 763 C C . ILE A 1 93 ? -8.511 7.141 8.959 1.00 90.38 93 ILE A C 1
ATOM 765 O O . ILE A 1 93 ? -8.765 7.425 10.127 1.00 90.38 93 ILE A O 1
ATOM 769 N N . PRO A 1 94 ? -8.815 5.929 8.447 1.00 90.94 94 PRO A N 1
ATOM 770 C CA . PRO A 1 94 ? -9.544 4.927 9.230 1.00 90.94 94 PRO A CA 1
ATOM 771 C C . PRO A 1 94 ? -8.770 4.377 10.434 1.00 90.94 94 PRO A C 1
ATOM 773 O O . PRO A 1 94 ? -9.387 3.873 11.363 1.00 90.94 94 PRO A O 1
ATOM 776 N N . ASN A 1 95 ? -7.437 4.471 10.424 1.00 88.88 95 ASN A N 1
ATOM 777 C CA . ASN A 1 95 ? -6.571 3.988 11.506 1.00 88.88 95 ASN A CA 1
ATOM 778 C C . ASN A 1 95 ? -6.048 5.121 12.410 1.00 88.88 95 ASN A C 1
ATOM 780 O O . ASN A 1 95 ? -5.132 4.899 13.195 1.00 88.88 95 ASN A O 1
ATOM 784 N N . ASP A 1 96 ? -6.579 6.338 12.260 1.00 91.06 96 ASP A N 1
ATOM 785 C CA . ASP A 1 96 ? -6.132 7.557 12.949 1.00 91.06 96 ASP A CA 1
ATOM 786 C C . ASP A 1 96 ? -4.612 7.816 12.893 1.00 91.06 96 ASP A C 1
ATOM 788 O O . ASP A 1 96 ? -4.019 8.389 13.808 1.00 91.06 96 ASP A O 1
ATOM 792 N N . ILE A 1 97 ? -3.963 7.417 11.793 1.00 89.94 97 ILE A N 1
ATOM 793 C CA . ILE A 1 97 ? -2.517 7.582 11.623 1.00 89.94 97 ILE A CA 1
ATOM 794 C C . ILE A 1 97 ? -2.212 9.030 11.227 1.00 89.94 97 ILE A C 1
ATOM 796 O O . ILE A 1 97 ? -2.625 9.508 10.163 1.00 89.94 97 ILE A O 1
ATOM 800 N N . LYS A 1 98 ? -1.441 9.724 12.066 1.00 90.62 98 LYS A N 1
ATOM 801 C CA . LYS A 1 98 ? -1.101 11.150 11.949 1.00 90.62 98 LYS A CA 1
ATOM 802 C C . LYS A 1 98 ? 0.401 11.378 12.091 1.00 90.62 98 LYS A C 1
ATOM 804 O O . LYS A 1 98 ? 1.124 10.576 12.673 1.00 90.62 98 LYS A O 1
ATOM 809 N N . GLU A 1 99 ? 0.890 12.499 11.576 1.00 86.44 99 GLU A N 1
ATOM 810 C CA . GLU A 1 99 ? 2.272 12.923 11.812 1.00 86.44 99 GLU A CA 1
ATOM 811 C C . GLU A 1 99 ? 2.513 13.129 13.323 1.00 86.44 99 GLU A C 1
ATOM 813 O O . GLU A 1 99 ? 1.630 13.681 13.985 1.00 86.44 99 GLU A O 1
ATOM 818 N N . PRO A 1 100 ? 3.661 12.706 13.899 1.00 90.50 100 PRO A N 1
ATOM 819 C CA . PRO A 1 100 ? 4.862 12.125 13.278 1.00 90.50 100 PRO A CA 1
ATOM 820 C C . PRO A 1 100 ? 4.948 10.586 13.365 1.00 90.50 100 PRO A C 1
ATOM 822 O O . PRO A 1 100 ? 6.047 10.024 13.419 1.00 90.50 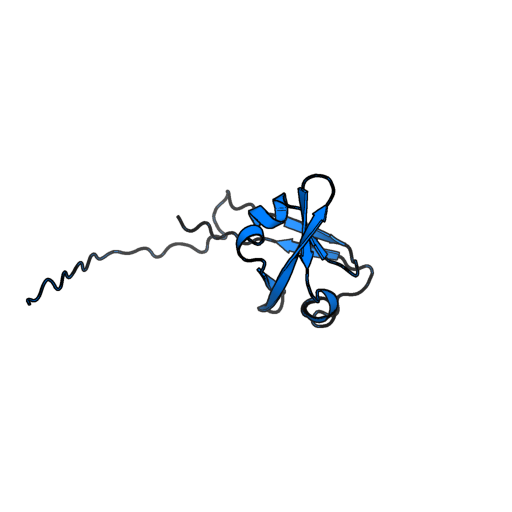100 PRO A O 1
ATOM 825 N N . GLN A 1 101 ? 3.812 9.886 13.427 1.00 88.50 101 GLN A N 1
ATOM 826 C CA . GLN A 1 101 ? 3.783 8.437 13.637 1.00 88.50 101 GLN A CA 1
ATOM 827 C C . GLN A 1 101 ? 4.488 7.656 12.513 1.00 88.50 101 GLN A C 1
ATOM 829 O O . GLN A 1 101 ? 4.686 8.127 11.390 1.00 88.50 101 GLN A O 1
ATOM 834 N N . LYS A 1 102 ? 4.887 6.424 12.829 1.00 88.31 102 LYS A N 1
ATOM 835 C CA . LYS A 1 102 ? 5.501 5.482 11.889 1.00 88.31 102 LYS A CA 1
ATOM 836 C C . LYS A 1 102 ? 4.675 4.203 11.872 1.00 88.31 102 LYS A C 1
ATOM 838 O O . LYS A 1 102 ? 4.109 3.831 12.896 1.00 88.31 102 LYS A O 1
ATOM 843 N N . CYS A 1 103 ? 4.643 3.532 10.730 1.00 86.38 103 CYS A N 1
ATOM 844 C CA . CYS A 1 103 ? 4.002 2.233 10.568 1.00 86.38 103 CYS A CA 1
ATOM 845 C C . CYS A 1 103 ? 5.068 1.189 10.254 1.00 86.38 103 CYS A C 1
ATOM 847 O O . CYS A 1 103 ? 5.903 1.415 9.379 1.00 86.38 103 CYS A O 1
ATOM 849 N N . THR A 1 104 ? 5.019 0.050 10.932 1.00 87.62 104 THR A N 1
ATOM 850 C CA . THR A 1 104 ? 5.819 -1.122 10.572 1.00 87.62 104 THR A CA 1
ATOM 851 C C . THR A 1 104 ? 4.903 -2.106 9.874 1.00 87.62 104 THR A C 1
ATOM 853 O O . THR A 1 104 ? 3.880 -2.500 10.428 1.00 87.62 104 THR A O 1
ATOM 856 N N . PHE A 1 105 ? 5.258 -2.471 8.651 1.00 84.06 105 PHE A N 1
ATOM 857 C CA . PHE A 1 105 ? 4.575 -3.508 7.899 1.00 84.06 105 PHE A CA 1
ATOM 858 C C . PHE A 1 105 ? 5.403 -4.774 7.979 1.00 84.06 105 PHE A C 1
ATOM 860 O O . PHE A 1 105 ? 6.621 -4.726 7.817 1.00 84.06 105 PHE A O 1
ATOM 867 N N . VAL A 1 106 ? 4.719 -5.878 8.233 1.00 82.25 106 VAL A N 1
ATOM 868 C CA . VAL A 1 106 ? 5.303 -7.202 8.394 1.00 82.25 106 VAL A CA 1
ATOM 869 C C . VAL A 1 106 ? 4.613 -8.086 7.367 1.00 82.25 106 VAL A C 1
ATOM 871 O O . VAL A 1 106 ? 3.383 -8.146 7.335 1.00 82.25 106 VAL A O 1
ATOM 874 N N . THR A 1 107 ? 5.382 -8.692 6.468 1.00 73.44 107 THR A N 1
ATOM 875 C CA . THR A 1 107 ? 4.825 -9.627 5.486 1.00 73.44 107 THR A CA 1
ATOM 876 C C . THR A 1 107 ? 4.737 -11.012 6.103 1.00 73.44 107 THR A C 1
ATOM 878 O O . THR A 1 107 ? 5.742 -11.563 6.540 1.00 73.44 107 THR A O 1
ATOM 881 N N . ASN A 1 108 ? 3.531 -11.580 6.115 1.00 63.81 108 ASN A N 1
ATOM 882 C CA . ASN A 1 108 ? 3.353 -12.994 6.405 1.00 63.81 108 ASN A CA 1
ATOM 883 C C . ASN A 1 108 ? 3.308 -13.758 5.084 1.00 63.81 108 ASN A C 1
ATOM 885 O O . ASN A 1 108 ? 2.237 -13.998 4.527 1.00 63.81 108 ASN A O 1
ATOM 889 N N . LEU A 1 109 ? 4.480 -14.075 4.536 1.00 52.44 109 LEU A N 1
ATOM 890 C CA . LEU A 1 109 ? 4.578 -15.030 3.438 1.00 52.44 109 LEU A CA 1
ATOM 891 C C . LEU A 1 109 ? 4.341 -16.424 4.024 1.00 52.44 109 LEU A C 1
ATOM 893 O O . LEU A 1 109 ? 5.261 -17.049 4.537 1.00 52.44 109 LEU A O 1
ATOM 897 N N . MET A 1 110 ? 3.102 -16.915 3.946 1.00 39.66 110 MET A N 1
ATOM 898 C CA . MET A 1 110 ? 2.892 -18.359 3.991 1.00 39.66 110 MET A CA 1
ATOM 899 C C . MET A 1 110 ? 3.479 -18.918 2.693 1.00 39.66 110 MET A C 1
ATOM 901 O O . MET A 1 110 ? 2.905 -18.746 1.614 1.00 39.66 110 MET A O 1
ATOM 905 N N . LEU A 1 111 ? 4.677 -19.497 2.781 1.00 37.62 111 LEU A N 1
ATOM 906 C CA . LEU A 1 111 ? 5.229 -20.325 1.719 1.00 37.62 111 LEU A CA 1
ATOM 907 C C . LEU A 1 111 ? 4.349 -21.575 1.640 1.00 37.62 111 LEU A C 1
ATOM 909 O O . LEU A 1 111 ? 4.536 -22.521 2.398 1.00 37.62 111 LEU A O 1
ATOM 913 N N . ALA A 1 112 ? 3.354 -21.555 0.754 1.00 33.69 112 ALA A N 1
ATOM 914 C CA . ALA A 1 112 ? 2.742 -22.790 0.288 1.00 33.69 112 ALA A CA 1
ATOM 915 C C . ALA A 1 112 ? 3.854 -23.598 -0.400 1.00 33.69 112 ALA A C 1
ATOM 917 O O . ALA A 1 112 ? 4.453 -23.104 -1.362 1.00 33.69 112 ALA A O 1
ATOM 918 N N . ARG A 1 113 ? 4.184 -24.756 0.180 1.00 35.22 113 ARG A N 1
ATOM 919 C CA . ARG A 1 113 ? 5.025 -25.775 -0.453 1.00 35.22 113 ARG A CA 1
ATOM 920 C C . ARG A 1 113 ? 4.291 -26.380 -1.641 1.00 35.22 113 ARG A C 1
ATOM 922 O O . ARG A 1 113 ? 3.058 -26.548 -1.523 1.00 35.22 113 ARG A O 1
#